Protein AF-A0A177NEX3-F1 (afdb_monomer_lite)

Secondary structure (DSSP, 8-state):
------------------HHHHHHHHHHHHHHHHH-TTTGGGS-SS-HHHHHHHHHHHHHHHHTT--SHHHHHHHHHHHHHHH--TT----SS-TTTTHHHHHHHH---------SSGGGHHHHTT---HHHHHHHHHHHHHHHHHTT--HHHHHHHHHHHHHTHHHHTT-SPP--

InterPro domains:
  IPR012292 Globin/Protoglobin [G3DSA:1.10.490.10] (20-169)

Sequence (176 aa):
MMAIHSTSSLSVSIPSIDSVLLNKIIDGCFEKARDDYRVNRFFNNNSLSEQTKPLKDFVKLVLNGAKGEALTEALEAYFTAAFARSNAKPSLVTGNDFVFLLDVVGGRDLQVITPLCPCHHFLLKLEPNDDNYDVMMEHLQATLNELSLDKPLADQILAFAESGRESALGRQEPVS

Foldseek 3Di:
DDDDPPPPPPPLLQPDDDLVRLLLLQLQLVVQQCVDPLRVVQFDPADSCQLCVLVSVLVVCVNVVHDDDSNQVSVLSNLCRTQDDPPDPPDPDDVVNCVVVCVVVPVDDDQQQAAPYPSLCSRQVVQDDPVNLVSSLVSSLVSCVVVVDDPVSSVSVSVVSVVCVCNSNSNDDPDD

pLDDT: mean 80.92, std 19.49, range [32.22, 98.19]

Organism: NCBI:txid980561

Structure (mmCIF, N/CA/C/O backbone):
data_AF-A0A177NEX3-F1
#
_entry.id   AF-A0A177NEX3-F1
#
loop_
_atom_site.group_PDB
_atom_site.id
_atom_site.type_symbol
_atom_site.label_atom_id
_atom_site.label_alt_id
_atom_site.label_comp_id
_atom_site.label_asym_id
_atom_site.label_entity_id
_atom_site.label_seq_id
_atom_site.pdbx_PDB_ins_code
_atom_site.Cartn_x
_atom_site.Cartn_y
_atom_site.Cartn_z
_atom_site.occupancy
_atom_site.B_iso_or_equiv
_atom_site.auth_seq_id
_atom_site.auth_comp_id
_atom_site.auth_asym_id
_atom_site.auth_atom_id
_atom_site.pdbx_PDB_model_num
ATOM 1 N N . MET A 1 1 ? -21.560 -12.228 -36.218 1.00 33.97 1 MET A N 1
ATOM 2 C CA . MET A 1 1 ? -21.685 -13.083 -35.022 1.00 33.97 1 MET A CA 1
ATOM 3 C C . MET A 1 1 ? -20.502 -12.749 -34.128 1.00 33.97 1 MET A C 1
ATOM 5 O O . MET A 1 1 ? -19.411 -13.047 -34.570 1.00 33.97 1 MET A O 1
ATOM 9 N N . MET A 1 2 ? -20.760 -12.067 -32.994 1.00 35.59 2 MET A N 1
ATOM 10 C CA . MET A 1 2 ? -19.924 -11.879 -31.777 1.00 35.59 2 MET A CA 1
ATOM 11 C C . MET A 1 2 ? -18.455 -11.400 -31.952 1.00 35.59 2 MET A C 1
ATOM 13 O O . MET A 1 2 ? -17.748 -11.851 -32.830 1.00 35.59 2 MET A O 1
ATOM 17 N N . ALA A 1 3 ? -17.910 -10.473 -31.164 1.00 33.78 3 ALA A N 1
ATOM 18 C CA . ALA A 1 3 ? -18.054 -10.340 -29.723 1.00 33.78 3 ALA A CA 1
ATOM 19 C C . ALA A 1 3 ? -18.013 -8.877 -29.247 1.00 33.78 3 ALA A C 1
ATOM 21 O O . ALA A 1 3 ? -17.227 -8.048 -29.695 1.00 33.78 3 ALA A O 1
ATOM 22 N N . ILE A 1 4 ? -18.900 -8.614 -28.298 1.00 43.88 4 ILE A N 1
ATOM 23 C CA . ILE A 1 4 ? -18.913 -7.488 -27.374 1.00 43.88 4 ILE A CA 1
ATOM 24 C C . ILE A 1 4 ? -17.785 -7.690 -26.354 1.00 43.88 4 ILE A C 1
ATOM 26 O O . ILE A 1 4 ? -17.887 -8.563 -25.497 1.00 43.88 4 ILE A O 1
ATOM 30 N N . HIS A 1 5 ? -16.716 -6.897 -26.415 1.00 34.28 5 HIS A N 1
ATOM 31 C CA . HIS A 1 5 ? -15.798 -6.780 -25.281 1.00 34.28 5 HIS A CA 1
ATOM 32 C C . HIS A 1 5 ? -16.376 -5.749 -24.314 1.00 34.28 5 HIS A C 1
ATOM 34 O O . HIS A 1 5 ? -16.108 -4.553 -24.397 1.00 34.28 5 HIS A O 1
ATOM 40 N N . SER A 1 6 ? -17.240 -6.233 -23.422 1.00 34.31 6 SER A N 1
ATOM 41 C CA . SER A 1 6 ? -17.632 -5.510 -22.218 1.00 34.31 6 SER A CA 1
ATOM 42 C C . SER A 1 6 ? -16.390 -5.321 -21.353 1.00 34.31 6 SER A C 1
ATOM 44 O O . SER A 1 6 ? -15.997 -6.215 -20.609 1.00 34.31 6 SER A O 1
ATOM 46 N N . THR A 1 7 ? -15.766 -4.150 -21.448 1.00 35.97 7 THR A N 1
ATOM 47 C CA . THR A 1 7 ? -14.842 -3.655 -20.431 1.00 35.97 7 THR A CA 1
ATOM 48 C C . THR A 1 7 ? -15.650 -3.455 -19.155 1.00 35.97 7 THR A C 1
ATOM 50 O O . THR A 1 7 ? -16.303 -2.427 -18.969 1.00 35.97 7 THR A O 1
ATOM 53 N N . SER A 1 8 ? -15.674 -4.477 -18.303 1.00 32.22 8 SER A N 1
ATOM 54 C CA . SER A 1 8 ? -16.228 -4.380 -16.960 1.00 32.22 8 SER A CA 1
ATOM 55 C C . SER A 1 8 ? -15.283 -3.508 -16.139 1.00 32.22 8 SER A C 1
ATOM 57 O O . SER A 1 8 ? -14.396 -3.999 -15.448 1.00 32.22 8 SER A O 1
ATOM 59 N N . SER A 1 9 ? -15.432 -2.190 -16.268 1.00 36.97 9 SER A N 1
ATOM 60 C CA . SER A 1 9 ? -14.854 -1.236 -15.336 1.00 36.97 9 SER A CA 1
ATOM 61 C C . SER A 1 9 ? -15.474 -1.525 -13.974 1.00 36.97 9 SER A C 1
ATOM 63 O O . SER A 1 9 ? -16.618 -1.149 -13.715 1.00 36.97 9 SER A O 1
ATOM 65 N N . LEU A 1 10 ? -14.745 -2.243 -13.125 1.00 38.09 10 LEU A N 1
ATOM 66 C CA . LEU A 1 10 ? -15.074 -2.394 -11.717 1.00 38.09 10 LEU A CA 1
ATOM 67 C C . LEU A 1 10 ? -14.938 -1.012 -11.070 1.00 38.09 10 LEU A C 1
ATOM 69 O O . LEU A 1 10 ? -13.904 -0.656 -10.516 1.00 38.09 10 LEU A O 1
ATOM 73 N N . SER A 1 11 ? -15.986 -0.195 -11.168 1.00 39.84 11 SER A N 1
ATOM 74 C CA . SER A 1 11 ? -16.161 0.967 -10.308 1.00 39.84 11 SER A CA 1
ATOM 75 C C . SER A 1 11 ? -16.542 0.442 -8.927 1.00 39.84 11 SER A C 1
ATOM 77 O O . SER A 1 11 ? -17.713 0.468 -8.540 1.00 39.84 11 SER A O 1
ATOM 79 N N . VAL A 1 12 ? -15.570 -0.116 -8.205 1.00 48.72 12 VAL A N 1
ATOM 80 C CA . VAL A 1 12 ? -15.731 -0.414 -6.782 1.00 48.72 12 VAL A CA 1
ATOM 81 C C . VAL A 1 12 ? -15.818 0.938 -6.084 1.00 48.72 12 VAL A C 1
ATOM 83 O O . VAL A 1 12 ? -14.816 1.569 -5.765 1.00 48.72 12 VAL A O 1
ATOM 86 N N . SER A 1 13 ? -17.043 1.437 -5.939 1.00 53.34 13 SER A N 1
ATOM 87 C CA . SER A 1 13 ? -17.331 2.637 -5.166 1.00 53.34 13 SER A CA 1
ATOM 88 C C . SER A 1 13 ? -17.235 2.260 -3.695 1.00 53.34 13 SER A C 1
ATOM 90 O O . SER A 1 13 ? -18.214 1.804 -3.107 1.00 53.34 13 SER A O 1
ATOM 92 N N . ILE A 1 14 ? -16.052 2.415 -3.104 1.00 58.78 14 ILE A N 1
ATOM 93 C CA . ILE A 1 14 ? -15.903 2.317 -1.652 1.00 58.78 14 ILE A CA 1
ATOM 94 C C . ILE A 1 14 ? -16.668 3.508 -1.046 1.00 58.78 14 ILE A C 1
ATOM 96 O O . ILE A 1 14 ? -16.481 4.639 -1.504 1.00 58.78 14 ILE A O 1
ATOM 100 N N . PRO A 1 15 ? -17.561 3.297 -0.064 1.00 63.78 15 PRO A N 1
ATOM 101 C CA . PRO A 1 15 ? -18.202 4.387 0.652 1.00 63.78 15 PRO A CA 1
ATOM 102 C C . PRO A 1 15 ? -17.144 5.309 1.257 1.00 63.78 15 PRO A C 1
ATOM 104 O O . PRO A 1 15 ? -16.035 4.877 1.561 1.00 63.78 15 PRO A O 1
ATOM 107 N N . SER A 1 16 ? -17.494 6.584 1.436 1.00 72.44 16 SER A N 1
ATOM 108 C CA . SER A 1 16 ? -16.606 7.601 2.008 1.00 72.44 16 SER A CA 1
ATOM 109 C C . SER A 1 16 ? -16.024 7.133 3.346 1.00 72.44 16 SER A C 1
ATOM 111 O O . SER A 1 16 ? -16.678 7.240 4.383 1.00 72.44 16 SER A O 1
ATOM 113 N N . ILE A 1 17 ? -14.793 6.624 3.325 1.00 83.19 17 ILE A N 1
ATOM 114 C CA . ILE A 1 17 ? -14.045 6.262 4.523 1.00 83.19 17 ILE A CA 1
ATOM 115 C C . ILE A 1 17 ? -13.422 7.521 5.117 1.00 83.19 17 ILE A C 1
ATOM 117 O O . ILE A 1 17 ? -12.840 8.343 4.406 1.00 83.19 17 ILE A O 1
ATOM 121 N N . ASP A 1 18 ? -13.554 7.691 6.430 1.00 88.06 18 ASP A N 1
ATOM 122 C CA . ASP A 1 18 ? -12.909 8.807 7.110 1.00 88.06 18 ASP A CA 1
ATOM 123 C C . ASP A 1 18 ? -11.376 8.690 7.030 1.00 88.06 18 ASP A C 1
ATOM 125 O O . ASP A 1 18 ? -10.799 7.606 7.135 1.00 88.06 18 ASP A O 1
ATOM 129 N N . SER A 1 19 ? -10.702 9.830 6.879 1.00 89.12 19 SER A N 1
ATOM 130 C CA . SER A 1 19 ? -9.247 9.894 6.720 1.00 89.12 19 SER A CA 1
ATOM 131 C C . SER A 1 19 ? -8.478 9.383 7.944 1.00 89.12 19 SER A C 1
ATOM 133 O O . SER A 1 19 ? -7.396 8.814 7.790 1.00 89.12 19 SER A O 1
ATOM 135 N N . VAL A 1 20 ? -9.023 9.546 9.157 1.00 92.75 20 VAL A N 1
ATOM 136 C CA . VAL A 1 20 ? -8.400 9.038 10.387 1.00 92.75 20 VAL A CA 1
ATOM 137 C C . VAL A 1 20 ? -8.516 7.520 10.428 1.00 92.75 20 VAL A C 1
ATOM 139 O O . VAL A 1 20 ? -7.542 6.845 10.765 1.00 92.75 20 VAL A O 1
ATOM 142 N N . LEU A 1 21 ? -9.676 6.978 10.048 1.00 93.00 21 LEU A N 1
ATOM 143 C CA . LEU A 1 21 ? -9.884 5.535 9.947 1.00 93.00 21 LEU A CA 1
ATOM 144 C C . LEU A 1 21 ? -8.982 4.911 8.874 1.00 93.00 21 LEU A C 1
ATOM 146 O O . LEU A 1 21 ? -8.294 3.935 9.161 1.00 93.00 21 LEU A O 1
ATOM 150 N N . LEU A 1 22 ? -8.907 5.515 7.685 1.00 93.56 22 LEU A N 1
ATOM 151 C CA . LEU A 1 22 ? -8.021 5.072 6.606 1.00 93.56 22 LEU A CA 1
ATOM 152 C C . LEU A 1 22 ? -6.560 4.996 7.067 1.00 93.56 22 LEU A C 1
ATOM 154 O O . LEU A 1 22 ? -5.887 3.991 6.844 1.00 93.56 22 LEU A O 1
ATOM 158 N N . ASN A 1 23 ? -6.075 6.040 7.745 1.00 94.94 23 ASN A N 1
ATOM 159 C CA . ASN A 1 23 ? -4.704 6.067 8.244 1.00 94.94 23 ASN A CA 1
ATOM 160 C C . ASN A 1 23 ? -4.441 4.930 9.242 1.00 94.94 23 ASN A C 1
ATOM 162 O O . ASN A 1 23 ? -3.404 4.282 9.140 1.00 94.94 23 ASN A O 1
ATOM 166 N N . LYS A 1 24 ? -5.380 4.664 10.162 1.00 96.75 24 LYS A N 1
ATOM 167 C CA . LYS A 1 24 ? -5.273 3.568 11.140 1.00 96.75 24 LYS A CA 1
ATOM 168 C C . LYS A 1 24 ? -5.236 2.194 10.477 1.00 96.75 24 LYS A C 1
ATOM 170 O O . LYS A 1 24 ? -4.453 1.353 10.903 1.00 96.75 24 LYS A O 1
ATOM 175 N N . ILE A 1 25 ? -6.053 1.973 9.445 1.00 96.19 25 ILE A N 1
ATOM 176 C CA . ILE A 1 25 ? -6.063 0.709 8.692 1.00 96.19 25 ILE A CA 1
ATOM 177 C C . 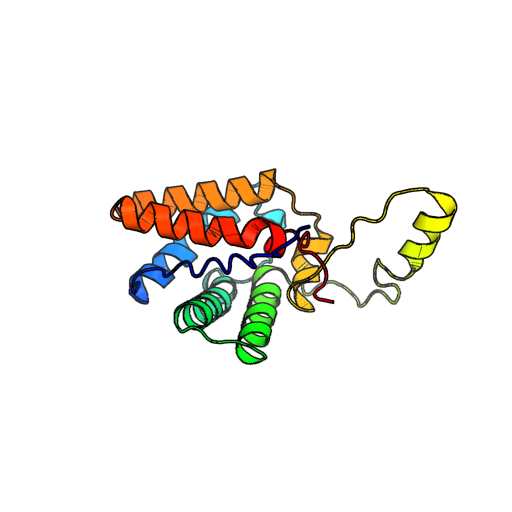ILE A 1 25 ? -4.707 0.487 8.021 1.00 96.19 25 ILE A C 1
ATOM 179 O O . ILE A 1 25 ? -4.120 -0.583 8.156 1.00 96.19 25 ILE A O 1
ATOM 183 N N . ILE A 1 26 ? -4.191 1.506 7.327 1.00 96.38 26 ILE A N 1
ATOM 184 C CA . ILE A 1 26 ? -2.909 1.404 6.622 1.00 96.38 26 ILE A CA 1
ATOM 185 C C . ILE A 1 26 ? -1.761 1.178 7.610 1.00 96.38 26 ILE A C 1
ATOM 187 O O . ILE A 1 26 ? -0.950 0.279 7.399 1.00 96.38 26 ILE A O 1
ATOM 191 N N . ASP A 1 27 ? -1.700 1.963 8.688 1.00 97.12 27 ASP A N 1
ATOM 192 C CA . ASP A 1 27 ? -0.633 1.842 9.686 1.00 97.12 27 ASP A CA 1
ATOM 193 C C . ASP A 1 27 ? -0.669 0.485 10.390 1.00 97.12 27 ASP A C 1
ATOM 195 O O . ASP A 1 27 ? 0.368 -0.167 10.485 1.00 97.12 27 ASP A O 1
ATOM 199 N N . GLY A 1 28 ? -1.851 0.026 10.813 1.00 96.94 28 GLY A N 1
ATOM 200 C CA . GLY A 1 28 ? -2.001 -1.266 11.480 1.00 96.94 28 GLY A CA 1
ATOM 201 C C . GLY A 1 28 ? -1.648 -2.448 10.576 1.00 96.94 28 GLY A C 1
ATOM 202 O O . GLY A 1 28 ? -1.017 -3.396 11.034 1.00 96.94 28 GLY A O 1
ATOM 203 N N . CYS A 1 29 ? -1.999 -2.388 9.289 1.00 96.88 29 CYS A N 1
ATOM 204 C CA . CYS A 1 29 ? -1.637 -3.432 8.330 1.00 96.88 29 CYS A CA 1
ATOM 205 C C . CYS A 1 29 ? -0.116 -3.473 8.099 1.00 96.88 29 CYS A C 1
ATOM 207 O O . CYS A 1 29 ? 0.497 -4.540 8.147 1.00 96.88 29 CYS A O 1
ATOM 209 N N . PHE A 1 30 ? 0.519 -2.309 7.911 1.00 96.50 30 PHE A N 1
ATOM 210 C CA . PHE A 1 30 ? 1.966 -2.228 7.690 1.00 96.50 30 PHE A CA 1
ATOM 211 C C . PHE A 1 30 ? 2.782 -2.604 8.923 1.00 96.50 30 PHE A C 1
ATOM 213 O O . PHE A 1 30 ? 3.845 -3.200 8.778 1.00 96.50 30 PHE A O 1
ATOM 220 N N . GLU A 1 31 ? 2.316 -2.269 10.124 1.00 96.62 31 GLU A N 1
ATOM 221 C CA . GLU A 1 31 ? 2.961 -2.691 11.366 1.00 96.62 31 GLU A CA 1
ATOM 222 C C . GLU A 1 31 ? 3.051 -4.222 11.427 1.00 96.62 31 GLU A C 1
ATOM 224 O O . GLU A 1 31 ? 4.148 -4.766 11.543 1.00 96.62 31 GLU A O 1
ATOM 229 N N . LYS A 1 32 ? 1.935 -4.922 11.188 1.00 97.56 32 LYS A N 1
ATOM 230 C CA . LYS A 1 32 ? 1.907 -6.393 11.166 1.00 97.56 32 LYS A CA 1
ATOM 231 C C . LYS A 1 32 ? 2.755 -6.987 10.041 1.00 97.56 32 LYS A C 1
ATOM 233 O O . LYS A 1 32 ? 3.507 -7.931 10.272 1.00 97.56 32 LYS A O 1
ATOM 238 N N . ALA A 1 33 ? 2.686 -6.417 8.838 1.00 95.88 33 ALA A N 1
ATOM 239 C CA . ALA A 1 33 ? 3.472 -6.885 7.699 1.00 95.88 33 ALA A CA 1
ATOM 240 C C . ALA A 1 33 ? 4.988 -6.749 7.933 1.00 95.88 33 ALA A C 1
ATOM 242 O O . ALA A 1 33 ? 5.768 -7.605 7.518 1.00 95.88 33 ALA A O 1
ATOM 243 N N . ARG A 1 34 ? 5.435 -5.694 8.619 1.00 94.44 34 ARG A N 1
ATOM 244 C CA . ARG A 1 34 ? 6.861 -5.490 8.919 1.00 94.44 34 ARG A CA 1
ATOM 245 C C . ARG A 1 34 ? 7.395 -6.453 9.978 1.00 94.44 34 ARG A C 1
ATOM 247 O O . ARG A 1 34 ? 8.585 -6.765 9.945 1.00 94.44 34 ARG A O 1
ATOM 254 N N . ASP A 1 35 ? 6.531 -6.956 10.851 1.00 95.81 35 ASP A N 1
ATOM 255 C CA . ASP A 1 35 ? 6.894 -7.939 11.874 1.00 95.81 35 ASP A CA 1
ATOM 256 C C . ASP A 1 35 ? 6.806 -9.394 11.369 1.00 95.81 35 ASP A C 1
ATOM 258 O O . ASP A 1 35 ? 7.366 -10.306 11.980 1.00 95.81 35 ASP A O 1
ATOM 262 N N . ASP A 1 36 ? 6.166 -9.631 10.221 1.00 97.38 36 ASP A N 1
ATOM 263 C CA . ASP A 1 36 ? 5.993 -10.963 9.638 1.00 97.38 36 ASP A CA 1
ATOM 264 C C . ASP A 1 36 ? 7.148 -11.351 8.700 1.00 97.38 36 ASP A C 1
ATOM 266 O O . ASP A 1 36 ? 7.345 -10.762 7.637 1.00 97.38 36 ASP A O 1
ATOM 270 N N . TYR A 1 37 ? 7.883 -12.412 9.044 1.00 95.81 37 TYR A N 1
ATOM 271 C CA . TYR A 1 37 ? 9.020 -12.911 8.258 1.00 95.81 37 TYR A CA 1
ATOM 272 C C . TYR A 1 37 ? 8.680 -13.288 6.804 1.00 95.81 37 TYR A C 1
ATOM 274 O O . TYR A 1 37 ? 9.576 -13.333 5.956 1.00 95.81 37 TYR A O 1
ATOM 282 N N . ARG A 1 38 ? 7.407 -13.577 6.498 1.00 96.50 38 ARG A N 1
ATOM 283 C CA . ARG A 1 38 ? 6.948 -13.952 5.152 1.00 96.50 38 ARG A CA 1
ATOM 284 C C . ARG A 1 38 ? 7.014 -12.775 4.176 1.00 96.50 38 ARG A C 1
ATOM 286 O O . ARG A 1 38 ? 7.211 -12.996 2.982 1.00 96.50 38 ARG A O 1
ATOM 293 N N . VAL A 1 39 ? 6.870 -11.540 4.667 1.00 96.06 39 VAL A N 1
ATOM 294 C CA . VAL A 1 39 ? 6.785 -10.326 3.831 1.00 96.06 39 VAL A CA 1
ATOM 295 C C . VAL A 1 39 ? 7.706 -9.188 4.281 1.00 96.06 39 VAL A C 1
ATOM 297 O O . VAL A 1 39 ? 8.012 -8.305 3.480 1.00 96.06 39 VAL A O 1
ATOM 300 N N . ASN A 1 40 ? 8.255 -9.225 5.499 1.00 94.88 40 ASN A N 1
ATOM 301 C CA . ASN A 1 40 ? 9.137 -8.173 6.012 1.00 94.88 40 ASN A CA 1
ATOM 302 C C . ASN A 1 40 ? 10.369 -7.930 5.124 1.00 94.88 40 ASN A C 1
ATOM 304 O O . ASN A 1 40 ? 10.844 -6.802 5.014 1.00 94.88 40 ASN A O 1
ATOM 308 N N . ARG A 1 41 ? 10.838 -8.969 4.420 1.00 93.50 41 ARG A N 1
ATOM 309 C CA . ARG A 1 41 ? 11.974 -8.916 3.495 1.00 93.50 41 ARG A CA 1
ATOM 310 C C . ARG A 1 41 ? 11.783 -7.907 2.368 1.00 93.50 41 ARG A C 1
ATOM 312 O O . ARG A 1 41 ? 12.776 -7.498 1.777 1.00 93.50 41 ARG A O 1
ATOM 319 N N . PHE A 1 42 ? 10.552 -7.537 2.024 1.00 93.19 42 PHE A N 1
ATOM 320 C CA . PHE A 1 42 ? 10.297 -6.584 0.947 1.00 93.19 42 PHE A CA 1
ATOM 321 C C . PHE A 1 42 ? 10.538 -5.145 1.395 1.00 93.19 42 PHE A C 1
ATOM 323 O O . PHE A 1 42 ? 11.088 -4.349 0.634 1.00 93.19 42 PHE A O 1
ATOM 330 N N . PHE A 1 43 ? 10.188 -4.829 2.639 1.00 93.75 43 PHE A N 1
ATOM 331 C CA . PHE A 1 43 ? 10.253 -3.475 3.167 1.00 93.75 43 PHE A CA 1
ATOM 332 C C . PHE A 1 43 ? 11.695 -3.023 3.411 1.00 93.75 43 PHE A C 1
ATOM 334 O O . PHE A 1 43 ? 12.605 -3.813 3.677 1.00 93.75 43 PHE A O 1
ATOM 341 N N . ASN A 1 44 ? 11.908 -1.715 3.313 1.00 91.75 44 ASN A N 1
ATOM 342 C CA . ASN A 1 44 ? 13.161 -1.083 3.694 1.00 91.75 44 ASN A CA 1
ATOM 343 C C . ASN A 1 44 ? 13.185 -0.722 5.195 1.00 91.75 44 ASN A C 1
ATOM 345 O O . ASN A 1 44 ? 12.268 -1.019 5.964 1.00 91.75 44 ASN A O 1
ATOM 349 N N . ASN A 1 45 ? 14.263 -0.052 5.606 1.00 91.12 45 ASN A N 1
ATOM 350 C CA . ASN A 1 45 ? 14.505 0.319 7.001 1.00 91.12 45 ASN A CA 1
ATOM 351 C C . ASN A 1 45 ? 13.884 1.668 7.403 1.00 91.12 45 ASN A C 1
ATOM 353 O O . ASN A 1 45 ? 14.142 2.136 8.512 1.00 91.12 45 ASN A O 1
ATOM 357 N N . ASN A 1 46 ? 13.099 2.309 6.530 1.00 90.62 46 ASN A N 1
ATOM 358 C CA . ASN A 1 46 ? 12.442 3.572 6.864 1.00 90.62 46 ASN A CA 1
ATOM 359 C C . ASN A 1 46 ? 11.437 3.367 8.006 1.00 90.62 46 ASN A C 1
ATOM 361 O O . ASN A 1 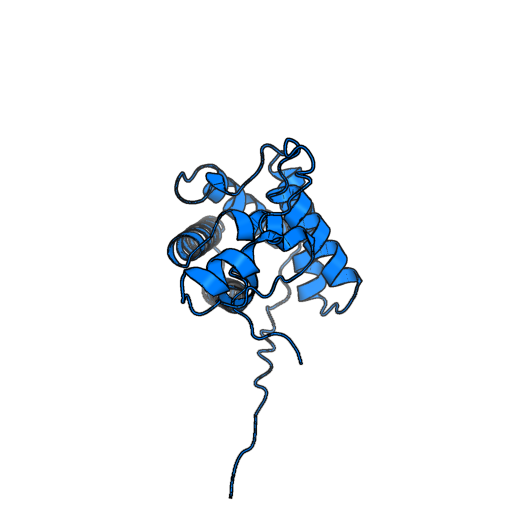46 ? 10.963 2.252 8.259 1.00 90.62 46 ASN A O 1
ATOM 365 N N . SER A 1 47 ? 11.093 4.443 8.708 1.00 93.19 47 SER A N 1
ATOM 366 C CA . SER A 1 47 ? 10.065 4.391 9.748 1.00 93.19 47 SER A CA 1
ATOM 367 C C . SER A 1 47 ? 8.686 4.069 9.160 1.00 93.19 47 SER A C 1
ATOM 369 O O . SER A 1 47 ? 8.422 4.342 7.990 1.00 93.19 47 SER A O 1
ATOM 371 N N . LEU A 1 48 ? 7.776 3.528 9.982 1.00 93.44 48 LEU A N 1
ATOM 372 C CA . LEU A 1 48 ? 6.408 3.204 9.549 1.00 93.44 48 LEU A CA 1
ATOM 373 C C . LEU A 1 48 ? 5.729 4.419 8.897 1.00 93.44 48 LEU A C 1
ATOM 375 O O . LEU A 1 48 ? 5.172 4.308 7.813 1.00 93.44 48 LEU A O 1
ATOM 379 N N . SER A 1 49 ? 5.859 5.590 9.527 1.00 93.06 49 SER A N 1
ATOM 380 C CA . SER A 1 49 ? 5.287 6.851 9.043 1.00 93.06 49 SER A CA 1
ATOM 381 C C . SER A 1 49 ? 5.825 7.259 7.667 1.00 93.06 49 SER A C 1
ATOM 383 O O . SER A 1 49 ? 5.061 7.706 6.813 1.00 93.06 49 SER A O 1
ATOM 385 N N . GLU A 1 50 ? 7.125 7.081 7.421 1.00 93.69 50 GLU A N 1
ATOM 386 C CA . GLU A 1 50 ? 7.731 7.382 6.120 1.00 93.69 50 GLU A CA 1
ATOM 387 C C . GLU A 1 50 ? 7.235 6.428 5.032 1.00 93.69 50 GLU A C 1
ATOM 389 O O . GLU A 1 50 ? 6.938 6.881 3.931 1.00 93.69 50 GLU A O 1
ATOM 394 N N . GLN A 1 51 ? 7.091 5.135 5.342 1.00 91.25 51 GLN A N 1
ATOM 395 C CA . GLN A 1 51 ? 6.595 4.136 4.390 1.00 91.25 51 GLN A CA 1
ATOM 396 C C . GLN A 1 51 ? 5.105 4.327 4.072 1.00 91.25 51 GLN A C 1
ATOM 398 O O . GLN A 1 51 ? 4.700 4.226 2.913 1.00 91.25 51 GLN A O 1
ATOM 403 N N . THR A 1 52 ? 4.275 4.609 5.084 1.00 94.81 52 THR A N 1
ATOM 404 C CA . THR A 1 52 ? 2.815 4.656 4.923 1.00 94.81 52 THR A CA 1
ATOM 405 C C . THR A 1 52 ? 2.293 6.005 4.459 1.00 94.81 52 THR A C 1
ATOM 407 O O . THR A 1 52 ? 1.204 6.057 3.889 1.00 94.81 52 THR A O 1
ATOM 410 N N . LYS A 1 53 ? 3.031 7.107 4.659 1.00 95.44 53 LYS A N 1
ATOM 411 C CA . LYS A 1 53 ? 2.582 8.446 4.248 1.00 95.44 53 LYS A CA 1
ATOM 412 C C . LYS A 1 53 ? 2.217 8.511 2.755 1.00 95.44 53 LYS A C 1
ATOM 414 O O . LYS A 1 53 ? 1.078 8.883 2.474 1.00 95.44 53 LYS A O 1
ATOM 419 N N . PRO A 1 54 ? 3.079 8.101 1.806 1.00 94.31 54 PRO A N 1
ATOM 420 C CA . PRO A 1 54 ? 2.720 8.183 0.394 1.00 94.31 54 PRO A CA 1
ATOM 421 C C . PRO A 1 54 ? 1.609 7.201 0.007 1.00 94.31 54 PRO A C 1
ATOM 423 O O . PRO A 1 54 ? 0.800 7.515 -0.858 1.00 94.31 54 PRO A O 1
ATOM 426 N N . LEU A 1 55 ? 1.511 6.046 0.680 1.00 93.69 55 LEU A N 1
ATOM 427 C CA . LEU A 1 55 ? 0.402 5.113 0.465 1.00 93.69 55 LEU A CA 1
ATOM 428 C C . LEU A 1 55 ? -0.941 5.733 0.868 1.00 93.69 55 LEU A C 1
ATOM 430 O O . LEU A 1 55 ? -1.920 5.623 0.136 1.00 93.69 55 LEU A O 1
ATOM 434 N N . LYS A 1 56 ? -0.993 6.421 2.015 1.00 94.69 56 LYS A N 1
ATOM 435 C CA . LYS A 1 56 ? -2.193 7.143 2.466 1.00 94.69 56 LYS A CA 1
ATOM 436 C C . LYS A 1 56 ? -2.602 8.213 1.460 1.00 94.69 56 LYS A C 1
ATOM 438 O O . LYS A 1 56 ? -3.792 8.374 1.200 1.00 94.69 56 LYS A O 1
ATOM 443 N N . ASP A 1 57 ? -1.637 8.937 0.904 1.00 93.50 57 ASP A N 1
ATOM 444 C CA . ASP A 1 57 ? -1.897 9.977 -0.092 1.00 93.50 57 ASP A CA 1
ATOM 445 C C . ASP A 1 57 ? -2.383 9.370 -1.418 1.00 93.50 57 ASP A C 1
ATOM 447 O O . ASP A 1 57 ? -3.392 9.820 -1.962 1.00 93.50 57 ASP A O 1
ATOM 451 N N . PHE A 1 58 ? -1.763 8.277 -1.869 1.00 92.31 58 PHE A N 1
ATOM 452 C CA . PHE A 1 58 ? -2.211 7.502 -3.025 1.00 92.31 58 PHE A CA 1
ATOM 453 C C . PHE A 1 58 ? -3.653 7.001 -2.864 1.00 92.31 58 PHE A C 1
ATOM 455 O O . PHE A 1 58 ? -4.490 7.255 -3.729 1.00 92.31 58 PHE A O 1
ATOM 462 N N . VAL A 1 59 ? -3.990 6.347 -1.747 1.00 91.19 59 VAL A N 1
ATOM 463 C CA . VAL A 1 59 ? -5.345 5.808 -1.541 1.00 91.19 59 VAL A CA 1
ATOM 464 C C . VAL A 1 59 ? -6.384 6.929 -1.508 1.00 91.19 59 VAL A C 1
ATOM 466 O O . VAL A 1 59 ? -7.444 6.790 -2.111 1.00 91.19 59 VAL A O 1
ATOM 469 N N . LYS A 1 60 ? -6.085 8.081 -0.893 1.00 91.50 60 LYS A N 1
ATOM 470 C CA . LYS A 1 60 ? -6.984 9.250 -0.937 1.00 91.50 60 LYS A CA 1
ATOM 471 C C . LYS A 1 60 ? -7.211 9.748 -2.361 1.00 91.50 60 LYS A C 1
ATOM 473 O O . LYS A 1 60 ? -8.338 10.091 -2.706 1.00 91.50 60 LYS A O 1
ATOM 478 N N . LEU A 1 61 ? -6.165 9.796 -3.185 1.00 90.25 61 LEU A N 1
ATOM 479 C CA . LEU A 1 61 ? -6.286 10.182 -4.591 1.00 90.25 61 LEU A CA 1
ATOM 480 C C . LEU A 1 61 ? -7.184 9.205 -5.357 1.00 90.25 61 LEU A C 1
ATOM 482 O O . LEU A 1 61 ? -8.083 9.652 -6.069 1.00 90.25 61 LEU A O 1
ATOM 486 N N . VAL A 1 62 ? -7.006 7.897 -5.154 1.00 88.12 62 VAL A N 1
ATOM 487 C CA . VAL A 1 62 ? -7.857 6.868 -5.774 1.00 88.12 62 VAL A CA 1
ATOM 488 C C . VAL A 1 62 ? -9.316 7.018 -5.345 1.00 88.12 62 VAL A C 1
ATOM 490 O O . VAL A 1 62 ? -10.203 7.039 -6.196 1.00 88.12 62 VAL A O 1
ATOM 493 N N . LEU A 1 63 ? -9.573 7.187 -4.045 1.00 86.50 63 LEU A N 1
ATOM 494 C CA . LEU A 1 63 ? -10.924 7.367 -3.499 1.00 86.50 63 LEU A CA 1
ATOM 495 C C . LEU A 1 63 ? -11.609 8.640 -4.016 1.00 86.50 63 LEU A C 1
ATOM 497 O O . LEU A 1 63 ? -12.822 8.654 -4.205 1.00 86.50 63 LEU A O 1
ATOM 501 N N . ASN A 1 64 ? -10.834 9.689 -4.294 1.00 86.94 64 ASN A N 1
ATOM 502 C CA . ASN A 1 64 ? -11.326 10.932 -4.892 1.00 86.94 64 ASN A CA 1
ATOM 503 C C . ASN A 1 64 ? -11.456 10.861 -6.426 1.00 86.94 64 ASN A C 1
ATOM 505 O O . ASN A 1 64 ? -11.805 11.858 -7.058 1.00 86.94 64 ASN A O 1
ATOM 509 N N . GLY A 1 65 ? -11.166 9.710 -7.041 1.00 83.75 65 GLY A N 1
ATOM 510 C CA . GLY A 1 65 ? -11.266 9.508 -8.485 1.00 83.75 65 GLY A CA 1
ATOM 511 C C . GLY A 1 65 ? -10.177 10.211 -9.298 1.00 83.75 65 GLY A C 1
ATOM 512 O O . GLY A 1 65 ? -10.375 10.448 -10.493 1.00 83.75 65 GLY A O 1
ATOM 513 N N . ALA A 1 66 ? -9.044 10.556 -8.678 1.00 84.00 66 ALA A N 1
ATOM 514 C CA . ALA A 1 66 ? -7.903 11.133 -9.380 1.00 84.00 66 ALA A CA 1
ATOM 515 C C . ALA A 1 66 ? -7.337 10.143 -10.412 1.00 84.00 66 ALA A C 1
ATOM 517 O O . ALA A 1 66 ? -7.344 8.927 -10.214 1.00 84.00 66 ALA A O 1
ATOM 518 N N . LYS A 1 67 ? -6.840 10.673 -11.532 1.00 83.00 67 LYS A N 1
ATOM 519 C CA . LYS A 1 67 ? -6.260 9.902 -12.640 1.00 83.00 67 LYS A CA 1
ATOM 520 C C . LYS A 1 67 ? -5.030 10.619 -13.190 1.00 83.00 67 LYS A C 1
ATOM 522 O O . LYS A 1 67 ? -4.878 11.823 -12.996 1.00 83.00 67 LYS A O 1
ATOM 527 N N . GLY A 1 68 ? -4.205 9.890 -13.938 1.00 85.88 68 GLY A N 1
ATOM 528 C CA . GLY A 1 68 ? -3.053 10.450 -14.643 1.00 85.88 68 GLY A CA 1
ATOM 529 C C . GLY A 1 68 ? -1.849 10.685 -13.733 1.00 85.88 68 GLY A C 1
ATOM 530 O O . GLY A 1 68 ? -1.615 9.923 -12.800 1.00 85.88 68 GLY A O 1
ATOM 531 N N . GLU A 1 69 ? -1.091 11.740 -14.025 1.00 87.12 69 GLU A N 1
ATOM 532 C CA . GLU A 1 69 ? 0.235 12.013 -13.452 1.00 87.12 69 GLU A CA 1
ATOM 533 C C . GLU A 1 69 ? 0.252 12.036 -11.919 1.00 87.12 69 GLU A C 1
ATOM 535 O O . GLU A 1 69 ? 1.061 11.340 -11.317 1.00 87.12 69 GLU A O 1
ATOM 540 N N . ALA A 1 70 ? -0.709 12.710 -11.280 1.00 88.25 70 ALA A N 1
ATOM 541 C CA . ALA A 1 70 ? -0.784 12.782 -9.817 1.00 88.25 70 ALA A CA 1
ATOM 542 C C . ALA A 1 70 ? -0.895 11.399 -9.144 1.00 88.25 70 ALA A C 1
ATOM 544 O O . ALA A 1 70 ? -0.399 11.194 -8.036 1.00 88.25 70 ALA A O 1
ATOM 545 N N . LEU A 1 71 ? -1.549 10.438 -9.807 1.00 87.88 71 LEU A N 1
ATOM 546 C CA . LEU A 1 71 ? -1.666 9.071 -9.307 1.00 87.88 71 LEU A CA 1
ATOM 547 C C . LEU A 1 71 ? -0.334 8.321 -9.446 1.00 87.88 71 LEU A C 1
ATOM 549 O O . LEU A 1 71 ? 0.084 7.623 -8.522 1.00 87.88 71 LEU A O 1
ATOM 553 N N . THR A 1 72 ? 0.333 8.492 -10.589 1.00 88.75 72 THR A N 1
ATOM 554 C CA . THR A 1 72 ? 1.646 7.902 -10.869 1.00 88.75 72 THR A CA 1
ATOM 555 C C . THR A 1 72 ? 2.709 8.433 -9.910 1.00 88.75 72 THR A C 1
ATOM 557 O O . THR A 1 72 ? 3.441 7.639 -9.329 1.00 88.75 72 THR A O 1
ATOM 560 N N . GLU A 1 73 ? 2.748 9.743 -9.662 1.00 91.88 73 GLU A N 1
ATOM 561 C CA . GLU A 1 73 ? 3.671 10.364 -8.704 1.00 91.88 73 GLU A CA 1
ATOM 562 C C . GLU A 1 73 ? 3.470 9.819 -7.284 1.00 91.88 73 GLU A C 1
ATOM 564 O O . GLU A 1 73 ? 4.435 9.485 -6.593 1.00 91.88 73 GLU A O 1
ATOM 569 N N . ALA A 1 74 ? 2.215 9.669 -6.848 1.00 90.94 74 ALA A N 1
ATOM 570 C CA . ALA A 1 74 ? 1.907 9.098 -5.541 1.00 90.94 74 ALA A CA 1
ATOM 571 C C . ALA A 1 74 ? 2.338 7.621 -5.438 1.00 90.94 74 ALA A C 1
ATOM 573 O O . ALA A 1 74 ? 2.867 7.207 -4.402 1.00 90.94 74 ALA A O 1
ATOM 574 N N . LEU A 1 75 ? 2.181 6.838 -6.514 1.00 90.25 75 LEU A N 1
ATOM 575 C CA . LEU A 1 75 ? 2.696 5.466 -6.594 1.00 90.25 75 LEU A CA 1
ATOM 576 C C . LEU A 1 75 ? 4.222 5.419 -6.541 1.00 90.25 75 LEU A C 1
ATOM 578 O O . LEU A 1 75 ? 4.782 4.606 -5.809 1.00 90.25 75 LEU A O 1
ATOM 582 N N . GLU A 1 76 ? 4.909 6.272 -7.299 1.00 92.12 76 GLU A N 1
ATOM 583 C CA . GLU A 1 76 ? 6.372 6.353 -7.283 1.00 92.12 76 GLU A CA 1
ATOM 584 C C . GLU A 1 76 ? 6.901 6.700 -5.892 1.00 92.12 76 GLU A C 1
ATOM 586 O O . GLU A 1 76 ? 7.810 6.030 -5.387 1.00 92.12 76 GLU A O 1
ATOM 591 N N . ALA A 1 77 ? 6.289 7.690 -5.239 1.00 93.88 77 ALA A N 1
ATOM 592 C CA . ALA A 1 77 ? 6.617 8.073 -3.874 1.00 93.88 77 ALA A CA 1
ATOM 593 C C . ALA A 1 77 ? 6.397 6.910 -2.896 1.00 93.88 77 ALA A C 1
ATOM 595 O O . ALA A 1 77 ? 7.252 6.660 -2.046 1.00 93.88 77 ALA A O 1
ATOM 596 N N . TYR A 1 78 ? 5.301 6.159 -3.039 1.00 94.62 78 TYR A N 1
ATOM 597 C CA . TYR A 1 78 ? 5.024 4.974 -2.227 1.00 94.62 78 TYR A CA 1
ATOM 598 C C . TYR A 1 78 ? 6.056 3.868 -2.426 1.00 94.62 78 TYR A C 1
ATOM 600 O O . TYR A 1 78 ? 6.683 3.444 -1.451 1.00 94.62 78 TYR A O 1
ATOM 608 N N . PHE A 1 79 ? 6.286 3.426 -3.665 1.00 93.44 79 PHE A N 1
ATOM 609 C CA . PHE A 1 79 ? 7.222 2.332 -3.909 1.00 93.44 79 PHE A CA 1
ATOM 610 C C . PHE A 1 79 ? 8.647 2.698 -3.492 1.00 93.44 79 PHE A C 1
ATOM 612 O O . PHE A 1 79 ? 9.384 1.860 -2.966 1.00 93.44 79 PHE A O 1
ATOM 619 N N . THR A 1 80 ? 9.021 3.966 -3.660 1.00 93.00 80 THR A N 1
ATOM 620 C CA . THR A 1 80 ? 10.301 4.481 -3.180 1.00 93.00 80 THR A CA 1
ATOM 621 C C . THR A 1 80 ? 10.373 4.446 -1.656 1.00 93.00 80 THR A C 1
ATOM 623 O O . THR A 1 80 ? 11.312 3.887 -1.091 1.00 93.00 80 THR A O 1
ATOM 626 N N . ALA A 1 81 ? 9.376 5.000 -0.969 1.00 93.75 81 ALA A N 1
ATOM 627 C CA . ALA A 1 81 ? 9.398 5.109 0.482 1.00 93.75 81 ALA A CA 1
ATOM 628 C C . ALA A 1 81 ? 9.346 3.751 1.191 1.00 93.75 81 ALA A C 1
ATOM 630 O O . ALA A 1 81 ? 10.008 3.602 2.216 1.00 93.75 81 ALA A O 1
ATOM 631 N N . ALA A 1 82 ? 8.607 2.776 0.654 1.00 93.31 82 ALA A N 1
ATOM 632 C CA . ALA A 1 82 ? 8.422 1.464 1.272 1.00 93.31 82 ALA A CA 1
ATOM 633 C C . ALA A 1 82 ? 9.484 0.427 0.867 1.00 93.31 82 ALA A C 1
ATOM 635 O O . ALA A 1 82 ? 9.886 -0.381 1.705 1.00 93.31 82 ALA A O 1
ATOM 636 N N . PHE A 1 83 ? 9.965 0.445 -0.383 1.00 93.06 83 PHE A N 1
ATOM 637 C CA . PHE A 1 83 ? 10.759 -0.664 -0.935 1.00 93.06 83 PHE A CA 1
ATOM 638 C C . PHE A 1 83 ? 12.127 -0.252 -1.495 1.00 93.06 83 PHE A C 1
ATOM 640 O O . PHE A 1 83 ? 12.980 -1.120 -1.701 1.00 93.06 83 PHE A O 1
ATOM 647 N N . ALA A 1 84 ? 12.400 1.041 -1.724 1.00 89.69 84 ALA A N 1
ATOM 648 C CA . ALA A 1 84 ? 13.723 1.439 -2.203 1.00 89.69 84 ALA A CA 1
ATOM 649 C C . ALA A 1 84 ? 14.784 1.156 -1.137 1.00 89.69 84 ALA A C 1
ATOM 651 O O . ALA A 1 84 ? 14.699 1.615 0.006 1.00 89.69 84 ALA A O 1
ATOM 652 N N . ARG A 1 85 ? 15.822 0.416 -1.530 1.00 82.25 85 ARG A N 1
ATOM 653 C CA . ARG A 1 85 ? 17.012 0.177 -0.713 1.00 82.25 85 ARG A CA 1
ATOM 654 C C . ARG A 1 85 ? 18.123 1.106 -1.193 1.00 82.25 85 ARG A C 1
ATOM 656 O O . ARG A 1 85 ? 18.597 0.971 -2.317 1.00 82.25 85 ARG A O 1
ATOM 663 N N . SER A 1 86 ? 18.574 2.014 -0.331 1.00 57.25 86 SER A N 1
ATOM 664 C CA . SER A 1 86 ? 19.579 3.048 -0.640 1.00 57.25 86 SER A CA 1
ATOM 665 C C . SER A 1 86 ? 20.999 2.530 -0.927 1.00 57.25 86 SER A C 1
ATOM 667 O O . SER A 1 86 ? 21.885 3.322 -1.227 1.00 57.25 86 SER A O 1
ATOM 669 N N . ASN A 1 87 ? 21.237 1.215 -0.868 1.00 48.09 87 ASN A N 1
ATOM 670 C CA . ASN A 1 87 ? 22.579 0.628 -0.975 1.00 48.09 87 ASN A CA 1
ATOM 671 C C . ASN A 1 87 ? 22.885 -0.054 -2.315 1.00 48.09 87 ASN A C 1
ATOM 673 O O . ASN A 1 87 ? 23.945 -0.667 -2.460 1.00 48.09 87 ASN A O 1
ATOM 677 N N . ALA A 1 88 ? 22.005 0.040 -3.314 1.00 47.06 88 ALA A N 1
ATOM 678 C CA . ALA A 1 88 ? 22.377 -0.392 -4.652 1.00 47.06 88 ALA A CA 1
ATOM 679 C C . ALA A 1 88 ? 23.343 0.644 -5.247 1.00 47.06 88 ALA A C 1
ATOM 681 O O . ALA A 1 88 ? 22.919 1.692 -5.730 1.00 47.06 88 ALA A O 1
ATOM 682 N N . LYS A 1 89 ? 24.653 0.347 -5.237 1.00 44.28 89 LYS A N 1
ATOM 683 C CA . LYS A 1 89 ? 25.569 0.952 -6.219 1.00 44.28 89 LYS A CA 1
ATOM 684 C C . LYS A 1 89 ? 24.876 0.827 -7.581 1.00 44.28 89 LYS A C 1
ATOM 686 O O . LYS A 1 89 ? 24.380 -0.272 -7.848 1.00 44.28 89 LYS A O 1
ATOM 691 N N . PRO A 1 90 ? 24.795 1.888 -8.404 1.00 42.66 90 PRO A N 1
ATOM 692 C CA . PRO A 1 90 ? 24.203 1.775 -9.726 1.00 42.66 90 PRO A CA 1
ATOM 693 C C . PRO A 1 90 ? 24.984 0.688 -10.456 1.00 42.66 90 PRO A C 1
ATOM 695 O O . PRO A 1 90 ? 26.156 0.855 -10.791 1.00 42.66 90 PRO A O 1
ATOM 698 N N . SER A 1 91 ? 24.368 -0.483 -10.579 1.00 50.31 91 SER A N 1
ATOM 699 C CA . SER A 1 91 ? 24.931 -1.542 -11.384 1.00 50.31 91 SER A CA 1
ATOM 700 C C . SER A 1 91 ? 24.913 -0.999 -12.802 1.00 50.31 91 SER A C 1
ATOM 702 O O . SER A 1 91 ? 23.849 -0.642 -13.300 1.00 50.31 91 SER A O 1
ATOM 704 N N . LEU A 1 92 ? 26.084 -0.924 -13.439 1.00 53.03 92 LEU A N 1
ATOM 705 C CA . LEU A 1 92 ? 26.227 -0.621 -14.872 1.00 53.03 92 LEU A CA 1
ATOM 706 C C . LEU A 1 92 ? 25.465 -1.620 -15.761 1.00 53.03 92 LEU A C 1
ATOM 708 O O . LEU A 1 92 ? 25.376 -1.430 -16.965 1.00 53.03 92 LEU A O 1
ATOM 712 N N . VAL A 1 93 ? 24.956 -2.682 -15.138 1.00 49.00 93 VAL A N 1
ATOM 713 C CA . VAL A 1 93 ? 24.100 -3.712 -15.692 1.00 49.00 93 VAL A CA 1
ATOM 714 C C . VAL A 1 93 ? 22.847 -3.743 -14.815 1.00 49.00 93 VAL A C 1
ATOM 716 O O . VAL A 1 93 ? 22.834 -4.350 -13.739 1.00 49.00 93 VAL A O 1
ATOM 719 N N . THR A 1 94 ? 21.790 -3.046 -15.207 1.00 53.91 94 THR A N 1
ATOM 720 C CA . THR A 1 94 ? 20.460 -3.364 -14.687 1.00 53.91 94 THR A CA 1
ATOM 721 C C . THR A 1 94 ? 20.170 -4.831 -15.004 1.00 53.91 94 THR A C 1
ATOM 723 O O . THR A 1 94 ? 20.562 -5.327 -16.053 1.00 53.91 94 THR A O 1
ATOM 726 N N . GLY A 1 95 ? 19.529 -5.571 -14.095 1.00 50.38 95 GLY A N 1
ATOM 727 C CA . GLY A 1 95 ? 19.312 -7.022 -14.254 1.00 50.38 95 GLY A CA 1
ATOM 728 C C . GLY A 1 95 ? 18.616 -7.449 -15.559 1.00 50.38 95 GLY A C 1
ATOM 729 O O . GLY A 1 95 ? 18.638 -8.629 -15.888 1.00 50.38 95 GLY A O 1
ATOM 730 N N . ASN A 1 96 ? 18.065 -6.497 -16.320 1.00 55.56 96 ASN A N 1
ATOM 731 C CA . ASN A 1 96 ? 17.473 -6.698 -17.639 1.00 55.56 96 ASN A CA 1
ATOM 732 C C . ASN A 1 96 ? 18.454 -6.578 -18.816 1.00 55.56 96 ASN A C 1
ATOM 734 O O . ASN A 1 96 ? 18.122 -7.048 -19.900 1.00 55.56 96 ASN A O 1
ATOM 738 N N . ASP A 1 97 ? 19.648 -6.007 -18.641 1.00 58.97 97 ASP A N 1
ATOM 739 C CA . ASP A 1 97 ? 20.576 -5.727 -19.751 1.00 58.97 97 ASP A CA 1
ATOM 740 C C . ASP A 1 97 ? 21.092 -7.001 -20.438 1.00 58.97 97 ASP A C 1
ATOM 742 O O . ASP A 1 97 ? 21.584 -6.946 -21.561 1.00 58.97 97 ASP A O 1
ATOM 746 N N . PHE A 1 98 ? 20.927 -8.162 -19.795 1.00 61.19 98 PHE A N 1
ATOM 747 C CA . PHE A 1 98 ? 21.257 -9.475 -20.350 1.00 61.19 98 PHE A CA 1
ATOM 748 C C . PHE A 1 98 ? 20.108 -10.490 -20.277 1.00 61.19 98 PHE A C 1
ATOM 750 O O . PHE A 1 98 ? 20.343 -11.675 -20.512 1.00 61.19 98 PHE A O 1
ATOM 757 N N . VAL A 1 99 ? 18.867 -10.066 -19.991 1.00 58.44 99 VAL A N 1
ATOM 758 C CA . VAL A 1 99 ? 17.697 -10.973 -20.020 1.00 58.44 99 VAL A CA 1
ATOM 759 C C . VAL A 1 99 ? 17.565 -11.634 -21.393 1.00 58.44 99 VAL A C 1
ATOM 761 O O . VAL A 1 99 ? 17.433 -12.852 -21.466 1.00 58.44 99 VAL A O 1
ATOM 764 N N . PHE A 1 100 ? 17.811 -10.874 -22.464 1.00 59.69 100 PHE A N 1
ATOM 765 C CA . PHE A 1 100 ? 17.811 -11.393 -23.833 1.00 59.69 100 PHE A CA 1
ATOM 766 C C . PHE A 1 100 ? 18.780 -12.576 -24.052 1.00 59.69 100 PHE A C 1
ATOM 768 O O . PHE A 1 100 ? 18.533 -13.429 -24.903 1.00 59.69 100 PHE A O 1
ATOM 775 N N . LEU A 1 101 ? 19.885 -12.665 -23.295 1.00 59.88 101 LEU A N 1
ATOM 776 C CA . LEU A 1 101 ? 20.829 -13.787 -23.397 1.00 59.88 101 LEU A CA 1
ATOM 777 C C . LEU A 1 101 ? 20.290 -15.056 -22.731 1.00 59.88 101 LEU A C 1
ATOM 779 O O . LEU A 1 101 ? 20.571 -16.159 -23.200 1.00 59.88 101 LEU A O 1
ATOM 783 N N . LEU A 1 102 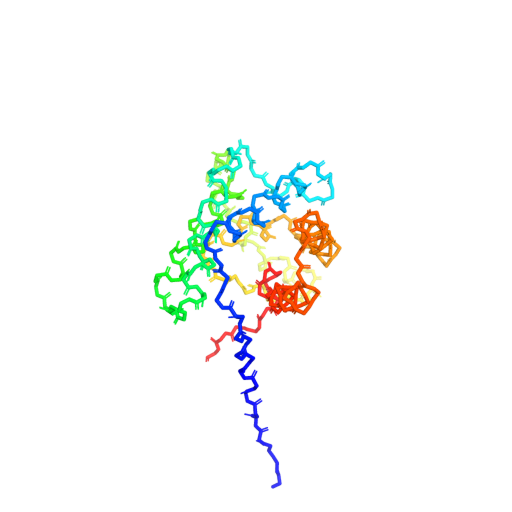? 19.505 -14.916 -21.662 1.00 57.97 102 LEU A N 1
ATOM 784 C CA . LEU A 1 102 ? 18.805 -16.041 -21.042 1.00 57.97 102 LEU A CA 1
ATOM 785 C C . LEU A 1 102 ? 17.648 -16.531 -21.920 1.00 57.97 102 LEU A C 1
ATOM 787 O O . LEU A 1 102 ? 17.357 -17.724 -21.900 1.00 57.97 102 LEU A O 1
ATOM 791 N N . ASP A 1 103 ? 17.050 -15.655 -22.725 1.00 57.12 103 ASP A N 1
ATOM 792 C CA . ASP A 1 103 ? 15.967 -16.003 -23.653 1.00 57.12 103 ASP A CA 1
ATOM 793 C C . ASP A 1 103 ? 16.483 -16.834 -24.831 1.00 57.12 103 ASP A C 1
ATOM 795 O O . ASP A 1 103 ? 15.925 -17.880 -25.163 1.00 57.12 103 ASP A O 1
ATOM 799 N N . VAL A 1 104 ? 17.610 -16.413 -25.414 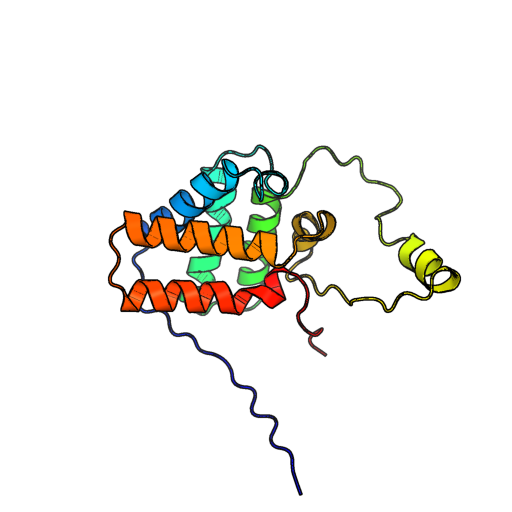1.00 55.34 104 VAL A N 1
ATOM 800 C CA . VAL A 1 104 ? 18.239 -17.089 -26.560 1.00 55.34 104 VAL A CA 1
ATOM 801 C C . VAL A 1 104 ? 18.815 -18.460 -26.182 1.00 55.34 104 VAL A C 1
ATOM 803 O O . VAL A 1 104 ? 18.832 -19.362 -27.017 1.00 55.34 104 VAL A O 1
ATOM 806 N N . VAL A 1 105 ? 19.280 -18.643 -24.941 1.00 57.47 105 VAL A N 1
ATOM 807 C CA . VAL A 1 105 ? 19.932 -19.893 -24.499 1.00 57.47 105 VAL A CA 1
ATOM 808 C C . VAL A 1 105 ? 19.003 -20.789 -23.667 1.00 57.47 105 VAL A C 1
ATOM 810 O O . VAL A 1 105 ? 19.204 -22.001 -23.626 1.00 57.47 105 VAL A O 1
ATOM 813 N N . GLY A 1 106 ? 17.993 -20.226 -22.998 1.00 60.28 106 GLY A N 1
ATOM 814 C CA . GLY A 1 106 ? 17.228 -20.906 -21.947 1.00 60.28 106 GLY A CA 1
ATOM 815 C C . GLY A 1 106 ? 15.797 -21.319 -22.294 1.00 60.28 106 GLY A C 1
ATOM 816 O O . GLY A 1 106 ? 15.210 -22.057 -21.506 1.00 60.28 106 GLY A O 1
ATOM 817 N N . GLY A 1 107 ? 15.223 -20.868 -23.417 1.00 49.53 107 GLY A N 1
ATOM 818 C CA . GLY A 1 107 ? 13.900 -21.318 -23.883 1.00 49.53 107 GLY A CA 1
ATOM 819 C C . GLY A 1 107 ? 12.752 -21.099 -22.887 1.00 49.53 107 GLY A C 1
ATOM 820 O O . GLY A 1 107 ? 11.817 -21.896 -22.854 1.00 49.53 107 GLY A O 1
ATOM 821 N N . ARG A 1 108 ? 12.837 -20.067 -22.037 1.00 50.91 108 ARG A N 1
ATOM 822 C CA . ARG A 1 108 ? 11.773 -19.718 -21.086 1.00 50.91 108 ARG A CA 1
ATOM 823 C C . ARG A 1 108 ? 10.774 -18.776 -21.752 1.00 50.91 108 ARG A C 1
ATOM 825 O O . ARG A 1 108 ? 11.182 -17.765 -22.312 1.00 50.91 108 ARG A O 1
ATOM 832 N N . ASP A 1 109 ? 9.483 -19.086 -21.642 1.00 53.16 109 ASP A N 1
ATOM 833 C CA . ASP A 1 109 ? 8.423 -18.128 -21.959 1.00 53.16 109 ASP A CA 1
ATOM 834 C C . ASP A 1 109 ? 8.532 -16.941 -20.992 1.00 53.16 109 ASP A C 1
ATOM 836 O O . ASP A 1 109 ? 8.389 -17.088 -19.774 1.00 53.16 109 ASP A O 1
ATOM 840 N N . LEU A 1 110 ? 8.843 -15.766 -21.538 1.00 53.66 110 LEU A N 1
ATOM 841 C CA . LEU A 1 110 ? 8.949 -14.523 -20.786 1.00 53.66 110 LEU A CA 1
ATOM 842 C C . LEU A 1 110 ? 7.574 -14.142 -20.236 1.00 53.66 110 LEU A C 1
ATOM 844 O O . LEU A 1 110 ? 6.687 -13.723 -20.978 1.00 53.66 110 LEU A O 1
ATOM 848 N N . GLN A 1 111 ? 7.410 -14.239 -18.919 1.00 55.97 111 GLN A N 1
ATOM 849 C CA . GLN A 1 111 ? 6.316 -13.555 -18.240 1.00 55.97 111 GLN A CA 1
ATOM 850 C C . GLN A 1 111 ? 6.581 -12.051 -18.360 1.00 55.97 111 GLN A C 1
ATOM 852 O O . GLN A 1 111 ? 7.554 -11.537 -17.805 1.00 55.97 111 GLN A O 1
ATOM 857 N N . VAL A 1 112 ? 5.759 -11.355 -19.144 1.00 65.19 112 VAL A N 1
ATOM 858 C CA . VAL A 1 112 ? 5.854 -9.901 -19.298 1.00 65.19 112 VAL A CA 1
ATOM 859 C C . VAL A 1 112 ? 5.451 -9.273 -17.970 1.00 65.19 112 VAL A C 1
ATOM 861 O O . VAL A 1 112 ? 4.281 -9.281 -17.603 1.00 65.19 112 VAL A O 1
ATOM 864 N N . ILE A 1 113 ? 6.434 -8.756 -17.234 1.00 75.62 113 ILE A N 1
ATOM 865 C CA . ILE A 1 113 ? 6.183 -8.008 -16.005 1.00 75.62 113 ILE A CA 1
ATOM 866 C C . ILE A 1 113 ? 5.798 -6.579 -16.392 1.00 75.62 113 ILE A C 1
ATOM 868 O O . ILE A 1 113 ? 6.620 -5.837 -16.933 1.00 75.62 113 ILE A O 1
ATOM 872 N N . THR A 1 114 ? 4.569 -6.180 -16.076 1.00 83.62 114 THR A N 1
ATOM 873 C CA . THR A 1 114 ? 4.020 -4.849 -16.359 1.00 83.62 114 THR A CA 1
ATOM 874 C C . THR A 1 114 ? 4.021 -3.990 -15.087 1.00 83.62 114 THR A C 1
ATOM 876 O O . THR A 1 114 ? 3.087 -4.071 -14.280 1.00 83.62 114 THR A O 1
ATOM 879 N N . PRO A 1 115 ? 5.053 -3.154 -14.854 1.00 85.06 115 PRO A N 1
ATOM 880 C CA . PRO A 1 115 ? 5.121 -2.307 -13.669 1.00 85.06 115 PRO A CA 1
ATOM 881 C C . PRO A 1 115 ? 4.044 -1.209 -13.691 1.00 85.06 115 PRO A C 1
ATOM 883 O O . PRO A 1 115 ? 3.705 -0.686 -14.747 1.00 85.06 115 PRO A O 1
ATOM 886 N N . LEU A 1 116 ? 3.541 -0.816 -12.514 1.00 85.50 116 LEU A N 1
ATOM 887 C CA . LEU A 1 116 ? 2.568 0.276 -12.372 1.00 85.50 116 LEU A CA 1
ATOM 888 C C . LEU A 1 116 ? 3.204 1.658 -12.541 1.00 85.50 116 LEU A C 1
ATOM 890 O O . LEU A 1 116 ? 2.573 2.591 -13.023 1.00 85.50 116 LEU A O 1
ATOM 894 N N . CYS A 1 117 ? 4.457 1.779 -12.116 1.00 87.25 117 CYS A N 1
ATOM 895 C CA . CYS A 1 117 ? 5.286 2.965 -12.255 1.00 87.25 117 CYS A CA 1
ATOM 896 C C . CYS A 1 117 ? 6.768 2.543 -12.291 1.00 87.25 117 CYS A C 1
ATOM 898 O O . CYS A 1 117 ? 7.086 1.412 -11.900 1.00 87.25 117 CYS A O 1
ATOM 900 N N . PRO A 1 118 ? 7.696 3.422 -12.705 1.00 86.75 118 PRO A N 1
ATOM 901 C CA . PRO A 1 118 ? 9.132 3.141 -12.710 1.00 86.75 118 PRO A CA 1
ATOM 902 C C . PRO A 1 118 ? 9.657 2.572 -11.382 1.00 86.75 118 PRO A C 1
ATOM 904 O O . PRO A 1 118 ? 10.427 1.613 -11.383 1.00 86.75 118 PRO A O 1
ATOM 907 N N . CYS A 1 119 ? 9.197 3.086 -10.237 1.00 88.94 119 CYS A N 1
ATOM 908 C CA . CYS A 1 119 ? 9.644 2.635 -8.915 1.00 88.94 119 CYS A CA 1
ATOM 909 C C . CYS A 1 119 ? 9.061 1.277 -8.482 1.00 88.94 119 CYS A C 1
ATOM 911 O O . CYS A 1 119 ? 9.576 0.677 -7.537 1.00 88.94 119 CYS A O 1
ATOM 913 N N . HIS A 1 120 ? 8.053 0.732 -9.177 1.00 89.94 120 HIS A N 1
ATOM 914 C CA . HIS A 1 120 ? 7.484 -0.586 -8.861 1.00 89.94 120 HIS A CA 1
ATOM 915 C C . HIS A 1 120 ? 8.543 -1.703 -8.926 1.00 89.94 120 HIS A C 1
ATOM 917 O O . HIS A 1 120 ? 8.469 -2.702 -8.207 1.00 89.94 120 HIS A O 1
ATOM 923 N N . HIS A 1 121 ? 9.606 -1.501 -9.712 1.00 87.62 121 HIS A N 1
ATOM 924 C CA . HIS A 1 121 ? 10.716 -2.445 -9.795 1.00 87.62 121 HIS A CA 1
ATOM 925 C C . HIS A 1 121 ? 11.372 -2.732 -8.433 1.00 87.62 121 HIS A C 1
ATOM 927 O O . HIS A 1 121 ? 12.067 -3.740 -8.304 1.00 87.62 121 HIS A O 1
ATOM 933 N N . PHE A 1 122 ? 11.280 -1.826 -7.446 1.00 89.81 122 PHE A N 1
ATOM 934 C CA . PHE A 1 122 ? 11.885 -2.043 -6.127 1.00 89.81 122 PHE A CA 1
ATOM 935 C C . PHE A 1 122 ? 11.276 -3.262 -5.433 1.00 89.81 122 PHE A C 1
ATOM 937 O O . PHE A 1 122 ? 12.007 -4.009 -4.787 1.00 89.81 122 PHE A O 1
ATOM 944 N N . LEU A 1 123 ? 9.976 -3.488 -5.635 1.00 91.25 123 LEU A N 1
ATOM 945 C CA . LEU A 1 123 ? 9.270 -4.665 -5.148 1.00 91.25 123 LEU A CA 1
ATOM 946 C C . LEU A 1 123 ? 9.461 -5.858 -6.098 1.00 91.25 123 LEU A C 1
ATOM 948 O O . LEU A 1 123 ? 9.870 -6.926 -5.656 1.00 91.25 123 LEU A O 1
ATOM 952 N N . LEU A 1 124 ? 9.237 -5.675 -7.404 1.00 89.25 124 LEU A N 1
ATOM 953 C CA . LEU A 1 124 ? 9.217 -6.780 -8.379 1.00 89.25 124 LEU A CA 1
ATOM 954 C C . LEU A 1 124 ? 10.549 -7.536 -8.495 1.00 89.25 124 LEU A C 1
ATOM 956 O O . LEU A 1 124 ? 10.555 -8.742 -8.712 1.00 89.25 124 LEU A O 1
ATOM 960 N N . LYS A 1 125 ? 11.687 -6.861 -8.283 1.00 87.12 125 LYS A N 1
ATOM 961 C CA . LYS A 1 125 ? 13.018 -7.504 -8.253 1.00 87.12 125 LYS A CA 1
ATOM 962 C C . LYS A 1 125 ? 13.193 -8.508 -7.110 1.00 87.12 125 LYS A C 1
ATOM 964 O O . LYS A 1 125 ? 14.163 -9.258 -7.116 1.00 87.12 125 LYS A O 1
ATOM 969 N N . LEU A 1 126 ? 12.314 -8.473 -6.113 1.00 86.81 126 LEU A N 1
ATOM 970 C CA . LEU A 1 126 ? 12.296 -9.403 -4.988 1.00 86.81 126 LEU A CA 1
ATOM 971 C C . LEU A 1 126 ? 11.325 -10.572 -5.219 1.00 86.81 126 LEU A C 1
ATOM 973 O O . LEU A 1 126 ? 11.145 -11.374 -4.306 1.00 86.81 126 LEU A O 1
ATOM 977 N N . GLU A 1 127 ? 10.726 -10.651 -6.414 1.00 88.69 127 GLU A N 1
ATOM 978 C CA . GLU A 1 127 ? 9.855 -11.739 -6.871 1.00 88.69 127 GLU A CA 1
ATOM 979 C C . GLU A 1 127 ? 8.719 -12.046 -5.876 1.00 88.69 127 GLU A C 1
ATOM 981 O O . GLU A 1 127 ? 8.631 -13.162 -5.354 1.00 88.69 127 GLU A O 1
ATOM 986 N N . PRO A 1 128 ? 7.856 -11.057 -5.551 1.00 91.56 128 PRO A N 1
ATOM 987 C CA . PRO A 1 128 ? 6.661 -11.335 -4.765 1.00 91.56 128 PRO A CA 1
ATOM 988 C C . PRO A 1 128 ? 5.759 -12.316 -5.526 1.00 91.56 128 PRO A C 1
ATOM 990 O O . PRO A 1 128 ? 5.647 -12.254 -6.751 1.00 91.56 128 PRO A O 1
ATOM 993 N N . ASN A 1 129 ? 5.100 -13.207 -4.795 1.00 92.31 129 ASN A N 1
ATOM 994 C CA . ASN A 1 129 ? 4.163 -14.180 -5.347 1.00 92.31 129 ASN A CA 1
ATOM 995 C C . ASN A 1 129 ? 2.795 -14.100 -4.645 1.00 92.31 129 ASN A C 1
ATOM 997 O O . ASN A 1 129 ? 2.579 -13.255 -3.773 1.00 92.31 129 ASN A O 1
ATOM 1001 N N 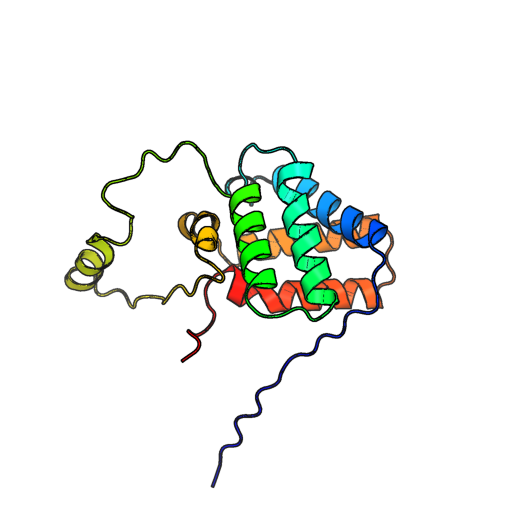. ASP A 1 130 ? 1.872 -14.985 -5.026 1.00 95.25 130 ASP A N 1
ATOM 1002 C CA . ASP A 1 130 ? 0.533 -15.032 -4.435 1.00 95.25 130 ASP A CA 1
ATOM 1003 C C . ASP A 1 130 ? 0.562 -15.288 -2.925 1.00 95.25 130 ASP A C 1
ATOM 1005 O O . ASP A 1 130 ? -0.154 -14.601 -2.203 1.00 95.25 130 ASP A O 1
ATOM 1009 N N . ASP A 1 131 ? 1.455 -16.154 -2.430 1.00 96.69 131 ASP A N 1
ATOM 1010 C CA . ASP A 1 131 ? 1.597 -16.390 -0.987 1.00 96.69 131 ASP A CA 1
ATOM 1011 C C . ASP A 1 131 ? 1.955 -15.091 -0.252 1.00 96.69 131 ASP A C 1
ATOM 1013 O O . ASP A 1 131 ? 1.410 -14.790 0.806 1.00 96.69 131 ASP A O 1
ATOM 1017 N N . ASN A 1 132 ? 2.865 -14.282 -0.808 1.00 95.56 132 ASN A N 1
ATOM 1018 C CA . ASN A 1 132 ? 3.233 -12.998 -0.212 1.00 95.56 132 ASN A CA 1
ATOM 1019 C C . ASN A 1 132 ? 2.053 -12.021 -0.189 1.00 95.56 132 ASN A C 1
ATOM 1021 O O . ASN A 1 132 ? 1.893 -11.274 0.778 1.00 95.56 132 ASN A O 1
ATOM 1025 N N . TYR A 1 133 ? 1.241 -12.014 -1.243 1.00 96.69 133 TYR A N 1
ATOM 1026 C CA . TYR A 1 133 ? 0.067 -11.157 -1.323 1.00 96.69 133 TYR A CA 1
ATOM 1027 C C . TYR A 1 133 ? -1.033 -11.612 -0.353 1.00 96.69 133 TYR A C 1
ATOM 1029 O O . TYR A 1 133 ? -1.618 -10.786 0.346 1.00 96.69 133 TYR A O 1
ATOM 1037 N N . ASP A 1 134 ? -1.260 -12.919 -0.231 1.00 98.06 134 ASP A N 1
ATOM 1038 C CA . ASP A 1 134 ? -2.227 -13.500 0.704 1.00 98.06 134 ASP A CA 1
ATOM 1039 C C . ASP A 1 134 ? -1.887 -13.150 2.154 1.00 98.06 134 ASP A C 1
ATOM 1041 O O . ASP A 1 134 ? -2.779 -12.829 2.936 1.00 98.06 134 ASP A O 1
ATOM 1045 N N . VAL A 1 135 ? -0.597 -13.101 2.503 1.00 98.00 135 VAL A N 1
ATOM 1046 C CA . VAL A 1 135 ? -0.141 -12.615 3.816 1.00 98.00 135 VAL A CA 1
ATOM 1047 C C . VAL A 1 135 ? -0.496 -11.144 4.039 1.00 98.00 135 VAL A C 1
ATOM 1049 O O . VAL A 1 135 ? -0.924 -10.770 5.129 1.00 98.00 135 VAL A O 1
ATOM 1052 N N . MET A 1 136 ? -0.354 -10.290 3.023 1.00 97.06 136 MET A N 1
ATOM 1053 C CA . MET A 1 136 ? -0.772 -8.887 3.138 1.00 97.06 136 MET A CA 1
ATOM 1054 C C . MET A 1 136 ? -2.288 -8.762 3.336 1.00 97.06 136 MET A C 1
ATOM 1056 O O . MET A 1 136 ? -2.736 -7.939 4.136 1.00 97.06 136 MET A O 1
ATOM 1060 N N . MET A 1 137 ? -3.077 -9.598 2.657 1.00 97.94 137 MET A N 1
ATOM 1061 C CA . MET A 1 137 ? -4.532 -9.655 2.823 1.00 97.94 137 MET A CA 1
ATOM 1062 C C . MET A 1 137 ? -4.942 -10.200 4.198 1.00 97.94 137 MET A C 1
ATOM 1064 O O . MET A 1 137 ? -5.887 -9.685 4.798 1.00 97.94 137 MET A O 1
ATOM 1068 N N . GLU A 1 138 ? -4.207 -11.176 4.736 1.00 98.00 138 GLU A N 1
ATOM 1069 C CA . GLU A 1 138 ? -4.367 -11.689 6.102 1.00 98.00 138 GLU A CA 1
ATOM 1070 C C . GLU A 1 138 ? -4.172 -10.564 7.132 1.00 98.00 138 GLU A C 1
ATOM 1072 O O . GLU A 1 138 ? -5.027 -10.357 7.998 1.00 98.00 138 GLU A O 1
ATOM 1077 N N . HIS A 1 139 ? -3.099 -9.777 6.996 1.00 98.19 139 HIS A N 1
ATOM 1078 C CA . HIS A 1 139 ? -2.821 -8.640 7.881 1.00 98.19 139 HIS A CA 1
ATOM 1079 C C . HIS A 1 139 ? -3.862 -7.534 7.757 1.00 98.19 139 HIS A C 1
ATOM 1081 O O . HIS A 1 139 ? -4.311 -7.004 8.775 1.00 98.19 139 HIS A O 1
ATOM 1087 N N . LEU A 1 140 ? -4.305 -7.225 6.535 1.00 97.69 140 LEU A N 1
ATOM 1088 C CA . LEU A 1 140 ? -5.390 -6.275 6.309 1.00 97.69 140 LEU A CA 1
ATOM 1089 C C . LEU A 1 140 ? -6.671 -6.739 7.013 1.00 97.69 140 LEU A C 1
ATOM 1091 O O . LEU A 1 140 ? -7.251 -5.982 7.788 1.00 97.69 140 LEU A O 1
ATOM 1095 N N . GLN A 1 141 ? -7.083 -7.991 6.811 1.00 97.62 141 GLN A N 1
ATOM 1096 C CA . GLN A 1 141 ? -8.260 -8.568 7.461 1.00 97.62 141 GLN A CA 1
ATOM 1097 C C . GLN A 1 141 ? -8.147 -8.532 8.992 1.00 97.62 141 GLN A C 1
ATOM 1099 O O . GLN A 1 141 ? -9.120 -8.181 9.666 1.00 97.62 141 GLN A O 1
ATOM 1104 N N . ALA A 1 142 ? -6.978 -8.865 9.546 1.00 97.94 142 ALA A N 1
ATOM 1105 C CA . ALA A 1 142 ? -6.722 -8.805 10.982 1.00 97.94 142 ALA A CA 1
ATOM 1106 C C . ALA A 1 142 ? -6.876 -7.376 11.524 1.00 97.94 142 ALA A C 1
ATOM 1108 O O . ALA A 1 142 ? -7.583 -7.167 12.510 1.00 97.94 142 ALA A O 1
ATOM 1109 N N . THR A 1 143 ? -6.303 -6.378 10.848 1.00 97.94 143 THR A N 1
ATOM 1110 C CA . THR A 1 143 ? -6.448 -4.964 11.223 1.00 97.94 143 THR A CA 1
ATOM 1111 C C . THR A 1 143 ? -7.901 -4.493 11.160 1.00 97.94 143 THR A C 1
ATOM 1113 O O . THR A 1 143 ? -8.352 -3.783 12.058 1.00 97.94 143 THR A O 1
ATOM 1116 N N . LEU A 1 144 ? -8.665 -4.898 10.140 1.00 96.50 144 LEU A N 1
ATOM 1117 C CA . LEU A 1 144 ? -10.083 -4.535 10.031 1.00 96.50 144 LEU A CA 1
ATOM 1118 C C . LEU A 1 144 ? -10.913 -5.115 11.188 1.00 96.50 144 LEU A C 1
ATOM 1120 O O . LEU A 1 144 ? -11.789 -4.429 11.721 1.00 96.50 144 LEU A O 1
ATOM 1124 N N . ASN A 1 145 ? -10.600 -6.342 11.613 1.00 96.44 145 ASN A N 1
ATOM 1125 C CA . ASN A 1 145 ? -11.245 -6.990 12.755 1.00 96.44 145 ASN A CA 1
ATOM 1126 C C . ASN A 1 145 ? -10.894 -6.299 14.081 1.00 96.44 145 ASN A C 1
ATOM 1128 O O . ASN A 1 145 ? -11.781 -6.050 14.895 1.00 96.44 145 ASN A O 1
ATOM 1132 N N . GLU A 1 146 ? -9.624 -5.944 14.296 1.00 96.75 146 GLU A N 1
ATOM 1133 C CA . GLU A 1 146 ? -9.167 -5.228 15.499 1.00 96.75 146 GLU A CA 1
ATOM 1134 C C . GLU A 1 146 ? -9.818 -3.849 15.635 1.00 96.75 146 GLU A C 1
ATOM 1136 O O . GLU A 1 146 ? -10.217 -3.439 16.725 1.00 96.75 146 GLU A O 1
ATOM 1141 N N . LEU A 1 147 ? -9.987 -3.147 14.514 1.00 96.00 147 LEU A N 1
ATOM 1142 C CA . LEU A 1 147 ? -10.677 -1.862 14.461 1.00 96.00 147 LEU A CA 1
ATOM 1143 C C . LEU A 1 147 ? -12.208 -1.993 14.548 1.00 96.00 147 LEU A C 1
ATOM 1145 O O . LEU A 1 147 ? -12.896 -0.973 14.560 1.00 96.00 147 LEU A O 1
ATOM 1149 N N . SER A 1 148 ? -12.737 -3.220 14.645 1.00 94.69 148 SER A N 1
ATOM 1150 C CA . SER A 1 148 ? -14.168 -3.519 14.781 1.00 94.69 148 SER A CA 1
ATOM 1151 C C . SER A 1 148 ? -15.027 -2.867 13.690 1.00 94.69 148 SER A C 1
ATOM 1153 O O . SER A 1 148 ? -16.100 -2.336 13.978 1.00 94.69 148 SER A O 1
ATOM 1155 N N . LEU A 1 149 ? -14.550 -2.868 12.438 1.00 93.25 149 LEU A N 1
ATOM 1156 C CA . LEU A 1 149 ? -15.328 -2.322 11.325 1.00 93.25 149 LEU A CA 1
ATOM 1157 C C . LEU A 1 149 ? -16.563 -3.180 11.047 1.00 93.25 149 LEU A C 1
ATOM 1159 O O . LEU A 1 149 ? -16.535 -4.407 11.152 1.00 93.25 149 LEU A O 1
ATOM 1163 N N . ASP A 1 150 ? -17.631 -2.520 10.601 1.00 92.88 150 ASP A N 1
ATOM 1164 C CA . ASP A 1 150 ? -18.813 -3.200 10.091 1.00 92.88 150 ASP A CA 1
ATOM 1165 C C . ASP A 1 150 ? -18.441 -4.144 8.944 1.00 92.88 150 ASP A C 1
ATOM 1167 O O . ASP A 1 150 ? -17.779 -3.750 7.978 1.00 92.88 150 ASP A O 1
ATOM 1171 N N . LYS A 1 151 ? -18.920 -5.389 9.026 1.00 91.88 151 LYS A N 1
ATOM 1172 C CA . LYS A 1 151 ? -18.593 -6.447 8.063 1.00 91.88 151 LYS A CA 1
ATOM 1173 C C . LYS A 1 151 ? -18.789 -6.030 6.593 1.00 91.88 151 LYS A C 1
ATOM 1175 O O . LYS A 1 151 ? -17.866 -6.246 5.816 1.00 91.88 151 LYS A O 1
ATOM 1180 N N . PRO A 1 152 ? -19.898 -5.372 6.191 1.00 91.88 152 PRO A N 1
ATOM 1181 C CA . PRO A 1 152 ? -20.066 -4.940 4.802 1.00 91.88 152 PRO A CA 1
ATOM 1182 C C . PRO A 1 152 ? -18.987 -3.961 4.323 1.00 91.88 152 PRO A C 1
ATOM 1184 O O . PRO A 1 152 ? -18.593 -4.011 3.161 1.00 91.88 152 PRO A O 1
ATOM 1187 N N . LEU A 1 153 ? -18.507 -3.074 5.201 1.00 91.00 153 LEU A N 1
ATOM 1188 C CA . LEU A 1 153 ? -17.439 -2.129 4.873 1.00 91.00 153 LEU A CA 1
ATOM 1189 C C . LEU A 1 153 ? -16.084 -2.842 4.801 1.00 91.00 153 LEU A C 1
ATOM 1191 O O . LEU A 1 153 ? -15.318 -2.600 3.871 1.00 91.00 153 LEU A O 1
ATOM 1195 N N . ALA A 1 154 ? -15.801 -3.741 5.747 1.00 93.50 154 ALA A N 1
ATOM 1196 C CA . ALA A 1 154 ? -14.584 -4.548 5.730 1.00 93.50 154 ALA A CA 1
ATOM 1197 C C . ALA A 1 154 ? -14.486 -5.401 4.451 1.00 93.50 154 ALA A C 1
ATOM 1199 O O . ALA A 1 154 ? -13.458 -5.368 3.777 1.00 93.50 154 ALA A O 1
ATOM 1200 N N . ASP A 1 155 ? -15.576 -6.073 4.065 1.00 93.69 155 ASP A N 1
ATOM 1201 C CA . ASP A 1 155 ? -15.654 -6.892 2.848 1.00 93.69 155 ASP A CA 1
ATOM 1202 C C . ASP A 1 155 ? -15.385 -6.054 1.581 1.00 93.69 155 ASP A C 1
ATOM 1204 O O . ASP A 1 155 ? -14.695 -6.503 0.667 1.00 93.69 155 ASP A O 1
ATOM 1208 N N . GLN A 1 156 ? -15.875 -4.810 1.526 1.00 91.81 156 GLN A N 1
ATOM 1209 C CA . GLN A 1 156 ? -15.613 -3.896 0.406 1.00 91.81 156 GLN A CA 1
ATOM 1210 C C . GLN A 1 156 ? -14.153 -3.444 0.337 1.00 91.81 156 GLN A C 1
ATOM 1212 O O . GLN A 1 156 ? -13.591 -3.369 -0.756 1.00 91.81 156 GLN A O 1
ATOM 1217 N N . ILE A 1 157 ? -13.531 -3.153 1.483 1.00 92.50 157 ILE A N 1
ATOM 1218 C CA . ILE A 1 157 ? -12.110 -2.786 1.549 1.00 92.50 157 ILE A CA 1
ATOM 1219 C C . ILE A 1 157 ? -11.243 -3.957 1.079 1.00 92.50 157 ILE A C 1
ATOM 1221 O O . ILE A 1 157 ? -10.323 -3.753 0.288 1.00 92.50 157 ILE A O 1
ATOM 1225 N N . LEU A 1 158 ? -11.560 -5.178 1.514 1.00 94.81 158 LEU A N 1
ATOM 1226 C CA . LEU A 1 158 ? -10.854 -6.388 1.093 1.00 94.81 158 LEU A CA 1
ATOM 1227 C C . LEU A 1 158 ? -11.030 -6.647 -0.401 1.00 94.81 158 LEU A C 1
ATOM 1229 O O . LEU A 1 158 ? -10.045 -6.872 -1.090 1.00 94.81 158 LEU A O 1
ATOM 1233 N N . ALA A 1 159 ? -12.253 -6.543 -0.925 1.00 93.31 159 ALA A N 1
ATOM 1234 C CA . ALA A 1 159 ? -12.508 -6.709 -2.355 1.00 93.31 159 ALA A CA 1
ATOM 1235 C C . ALA A 1 159 ? -11.765 -5.665 -3.205 1.00 93.31 159 ALA A C 1
ATOM 1237 O O . ALA A 1 159 ? -11.254 -5.983 -4.278 1.00 93.31 159 ALA A O 1
ATOM 1238 N N . PHE A 1 160 ? -11.683 -4.419 -2.729 1.00 90.69 160 PHE A N 1
ATOM 1239 C CA . PHE A 1 160 ? -10.907 -3.383 -3.399 1.00 90.69 160 PHE A CA 1
ATOM 1240 C C . PHE A 1 160 ? -9.409 -3.687 -3.378 1.00 90.69 160 PHE A C 1
ATOM 1242 O O . PHE A 1 160 ? -8.772 -3.607 -4.427 1.00 90.69 160 PHE A O 1
ATOM 1249 N N . ALA A 1 161 ? -8.854 -4.057 -2.221 1.00 92.38 161 ALA A N 1
ATOM 1250 C CA . ALA A 1 161 ? -7.453 -4.446 -2.121 1.00 92.38 161 ALA A CA 1
ATOM 1251 C C . ALA A 1 161 ? -7.157 -5.603 -3.085 1.00 92.38 161 ALA A C 1
ATOM 1253 O O . ALA A 1 161 ? -6.311 -5.447 -3.959 1.00 92.38 161 ALA A O 1
ATOM 1254 N N . GLU A 1 162 ? -7.961 -6.668 -3.030 1.00 93.31 162 GLU A N 1
ATOM 1255 C CA . GLU A 1 162 ? -7.860 -7.859 -3.878 1.00 93.31 162 GLU A CA 1
ATOM 1256 C C . GLU A 1 162 ? -7.886 -7.534 -5.381 1.00 93.31 162 GLU A C 1
ATOM 1258 O O . GLU A 1 162 ? -7.140 -8.124 -6.161 1.00 93.31 162 GLU A O 1
ATOM 1263 N N . SER A 1 163 ? -8.677 -6.540 -5.805 1.00 90.62 163 SER A N 1
ATOM 1264 C CA . SER A 1 163 ? -8.714 -6.102 -7.210 1.00 90.62 163 SER A CA 1
ATOM 1265 C C . SER A 1 163 ? -7.372 -5.565 -7.729 1.00 90.62 163 SER A C 1
ATOM 1267 O O . SER A 1 163 ? -7.135 -5.556 -8.935 1.00 90.62 163 SER A O 1
ATOM 1269 N N . GLY A 1 164 ? -6.477 -5.146 -6.829 1.00 88.75 164 GLY A N 1
ATOM 1270 C CA . GLY A 1 164 ? -5.134 -4.674 -7.147 1.00 88.75 164 GLY A CA 1
ATOM 1271 C C . GLY A 1 164 ? -4.072 -5.773 -7.235 1.00 88.75 164 GLY A C 1
ATOM 1272 O O . GLY A 1 164 ? -2.922 -5.445 -7.527 1.00 88.75 164 GLY A O 1
ATOM 1273 N N . ARG A 1 165 ? -4.407 -7.049 -6.986 1.00 93.12 165 ARG A N 1
ATOM 1274 C CA . ARG A 1 165 ? -3.441 -8.164 -6.936 1.00 93.12 165 ARG A CA 1
ATOM 1275 C C . ARG A 1 165 ? -2.599 -8.282 -8.199 1.00 93.12 165 ARG A C 1
ATOM 1277 O O . ARG A 1 165 ? -1.374 -8.226 -8.129 1.00 93.12 165 ARG A O 1
ATOM 1284 N N . GLU A 1 166 ? -3.247 -8.389 -9.355 1.00 90.31 166 GLU A N 1
ATOM 1285 C CA . GLU A 1 166 ? -2.544 -8.578 -10.629 1.00 90.31 166 GLU A CA 1
ATOM 1286 C C . GLU A 1 166 ? -1.633 -7.393 -10.959 1.00 90.31 166 GLU A C 1
ATOM 1288 O O . GLU A 1 166 ? -0.492 -7.568 -11.386 1.00 90.31 166 GLU A O 1
ATOM 1293 N N . SER A 1 167 ? -2.094 -6.177 -10.679 1.00 88.44 167 SER A N 1
ATOM 1294 C CA . SER A 1 167 ? -1.308 -4.955 -10.827 1.00 88.44 167 SER A CA 1
ATOM 1295 C C . SER A 1 167 ? -0.100 -4.913 -9.881 1.00 88.44 167 SER A C 1
ATOM 1297 O O . SER A 1 167 ? 1.000 -4.558 -10.307 1.00 88.44 167 SER A O 1
ATOM 1299 N N . ALA A 1 168 ? -0.272 -5.305 -8.617 1.00 89.62 168 ALA A N 1
ATOM 1300 C CA . ALA A 1 168 ? 0.791 -5.335 -7.611 1.00 89.62 168 ALA A CA 1
ATOM 1301 C C . ALA A 1 168 ? 1.847 -6.416 -7.889 1.00 89.62 168 ALA A C 1
ATOM 1303 O O . ALA A 1 168 ? 3.021 -6.226 -7.589 1.00 89.62 168 ALA A O 1
ATOM 1304 N N . LEU A 1 169 ? 1.452 -7.532 -8.500 1.00 90.94 169 LEU A N 1
ATOM 1305 C CA . LEU A 1 169 ? 2.369 -8.599 -8.910 1.00 90.94 169 LEU A CA 1
ATOM 1306 C C . LEU A 1 169 ? 2.936 -8.382 -10.322 1.00 90.94 169 LEU A C 1
ATOM 1308 O O . LEU A 1 169 ? 3.713 -9.196 -10.814 1.00 90.94 169 LEU A O 1
ATOM 1312 N N . GLY A 1 170 ? 2.583 -7.268 -10.972 1.00 87.31 170 GLY A N 1
ATOM 1313 C CA . GLY A 1 170 ? 3.068 -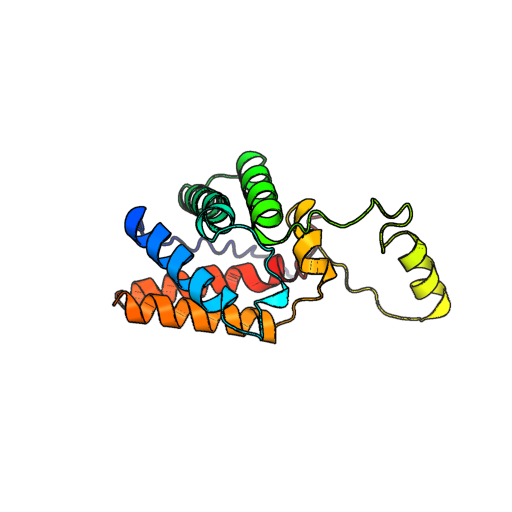6.917 -12.304 1.00 87.31 170 GLY A CA 1
ATOM 1314 C C . GLY A 1 170 ? 2.562 -7.851 -13.405 1.00 87.31 170 GLY A C 1
ATOM 1315 O O . GLY A 1 170 ? 3.221 -7.979 -14.427 1.00 87.31 170 GLY A O 1
ATOM 1316 N N . ARG A 1 171 ? 1.415 -8.507 -13.209 1.00 85.00 171 ARG A N 1
ATOM 1317 C CA . ARG A 1 171 ? 0.825 -9.499 -14.128 1.00 85.00 171 ARG A CA 1
ATOM 1318 C C . ARG A 1 171 ? -0.266 -8.930 -15.041 1.00 85.00 171 ARG A C 1
ATOM 1320 O O . ARG A 1 171 ? -0.860 -9.662 -15.823 1.00 85.00 171 ARG A O 1
ATOM 1327 N N . GLN A 1 172 ? -0.554 -7.634 -14.940 1.00 77.12 172 GLN A N 1
ATOM 1328 C CA . GLN A 1 172 ? -1.531 -6.974 -15.808 1.00 77.12 172 GLN A CA 1
ATOM 1329 C C . GLN A 1 172 ? -1.059 -6.940 -17.270 1.00 77.12 172 GLN A C 1
ATOM 1331 O O . GLN A 1 172 ? 0.134 -6.781 -17.540 1.00 77.12 172 GLN A O 1
ATOM 1336 N N . GLU A 1 173 ? -1.996 -7.045 -18.215 1.00 63.00 173 GLU A N 1
ATOM 1337 C CA . GLU A 1 173 ? -1.671 -6.890 -19.633 1.00 63.00 173 GLU A CA 1
ATOM 1338 C C . GLU A 1 173 ? -1.119 -5.476 -19.900 1.00 63.00 173 GLU A C 1
ATOM 1340 O O . GLU A 1 173 ? -1.617 -4.499 -19.325 1.00 63.00 173 GLU A O 1
ATOM 1345 N N . PRO A 1 174 ? -0.085 -5.335 -20.749 1.00 56.25 174 PRO A N 1
ATOM 1346 C CA . PRO A 1 174 ? 0.377 -4.022 -21.169 1.00 56.25 174 PRO A CA 1
ATOM 1347 C C . PRO A 1 174 ? -0.767 -3.301 -21.886 1.00 56.25 174 PRO A C 1
ATOM 1349 O O . PRO A 1 174 ? -1.362 -3.838 -22.818 1.00 56.25 174 PRO A O 1
ATOM 1352 N N . VAL A 1 175 ? -1.080 -2.081 -21.443 1.00 54.28 175 VAL A N 1
ATOM 1353 C CA . VAL A 1 175 ? -2.081 -1.238 -22.106 1.00 54.28 175 VAL A CA 1
ATOM 1354 C C . VAL A 1 175 ? -1.546 -0.894 -23.499 1.00 54.28 175 VAL A C 1
ATOM 1356 O O . VAL A 1 175 ? -0.595 -0.122 -23.622 1.00 54.28 175 VAL A O 1
ATOM 1359 N N . SER A 1 176 ? -2.114 -1.535 -24.521 1.00 33.47 176 SER A N 1
ATOM 1360 C CA . SER A 1 176 ? -1.811 -1.342 -25.946 1.00 33.47 176 SER A CA 1
ATOM 1361 C C . SER A 1 176 ? -2.427 -0.073 -26.517 1.00 33.47 176 SER A C 1
ATOM 1363 O O . SER A 1 176 ? -3.593 0.207 -26.152 1.00 33.47 176 SER A O 1
#

Radius of gyration: 17.95 Å; chains: 1; bounding box: 48×34×50 Å